Protein AF-A0A0F9C3S3-F1 (afdb_monomer_lite)

Foldseek 3Di:
DDDDPPPCDDPWDWKWFFQDDPDDLPCVVQQDQADPQGGWDDPDSGTIIDGDDALVNLLSCVVSRGAEIEDQQDCPPVVSVVVVVNSCVSCVPSNHYYHHQHDDPDDDVSNVVSVVVVVCSRPVD

InterPro domains:
  IPR029021 Protein-tyrosine phosphatase-like [G3DSA:3.90.190.10] (38-124)

pLDDT: mean 73.06, std 18.16, range [34.91, 92.44]

Secondary structure (DSSP, 8-state):
--------------EEEE---SS-TT-TTSS-SEETTEE-EEEETTEEEES---HHHHHHHHHTT--EEEE---TTSHHHHHHHHHHHHHHTTTTPEEEE----SS--HHHHHHHHHHHHHHHT-

Organism: NCBI:txid412755

Radius of gyration: 15.82 Å; chains: 1; bounding box: 51×35×36 Å

Sequence (125 aa):
MKKLIALSAPLFLAIIILGSCASELQSNKDLPKRFVRGKLEIVSKQVIIGPYPERREMKVLRENGVTNIVSFLHPNIPFEKHLLAREKRQAQGTGVTVHSLPLKPFVSNKNTKNLNKLATLVNGG

Structure (mmCIF, N/CA/C/O backbone):
data_AF-A0A0F9C3S3-F1
#
_entry.id   AF-A0A0F9C3S3-F1
#
loop_
_atom_site.group_PDB
_atom_site.id
_atom_site.type_symbol
_atom_site.label_atom_id
_atom_site.label_alt_id
_atom_site.label_comp_id
_atom_site.label_asym_id
_atom_site.label_entity_id
_atom_site.label_seq_id
_atom_site.pdbx_PDB_ins_code
_atom_site.Cartn_x
_atom_site.Cartn_y
_atom_site.Cartn_z
_atom_site.occupancy
_atom_site.B_iso_or_equiv
_atom_site.auth_seq_id
_atom_site.auth_comp_id
_atom_site.auth_asym_id
_atom_site.auth_atom_id
_atom_site.pdbx_PDB_model_num
ATOM 1 N N . MET A 1 1 ? 35.262 -20.484 9.218 1.00 37.66 1 MET A N 1
ATOM 2 C CA . MET A 1 1 ? 34.818 -20.098 7.859 1.00 37.66 1 MET A CA 1
ATOM 3 C C . MET A 1 1 ? 33.356 -19.669 7.934 1.00 37.66 1 MET A C 1
ATOM 5 O O . MET A 1 1 ? 32.499 -20.498 8.208 1.00 37.66 1 MET A O 1
ATOM 9 N N . LYS A 1 2 ? 33.090 -18.360 7.842 1.00 38.22 2 LYS A N 1
ATOM 10 C CA . LYS A 1 2 ? 31.756 -17.762 8.019 1.00 38.22 2 LYS A CA 1
ATOM 11 C C . LYS A 1 2 ? 30.930 -18.017 6.754 1.00 38.22 2 LYS A C 1
ATOM 13 O O . LYS A 1 2 ? 31.282 -17.506 5.696 1.00 38.22 2 LYS A O 1
ATOM 18 N N . LYS A 1 3 ? 29.866 -18.823 6.846 1.00 36.62 3 LYS A N 1
ATOM 19 C CA . LYS A 1 3 ? 28.889 -18.957 5.758 1.00 36.62 3 LYS A CA 1
ATOM 20 C C . LYS A 1 3 ? 28.130 -17.637 5.647 1.00 36.62 3 LYS A C 1
ATOM 22 O O . LYS A 1 3 ? 27.368 -17.273 6.537 1.00 36.62 3 LYS A O 1
ATOM 27 N N . LEU A 1 4 ? 28.427 -16.913 4.575 1.00 38.03 4 LEU A N 1
ATOM 28 C CA . LEU A 1 4 ? 27.739 -15.711 4.139 1.00 38.03 4 LEU A CA 1
ATOM 29 C C . LEU A 1 4 ? 26.284 -16.104 3.854 1.00 38.03 4 LEU A C 1
ATOM 31 O O . LEU A 1 4 ? 26.000 -16.821 2.896 1.00 38.03 4 LEU A O 1
ATOM 35 N N . ILE A 1 5 ? 25.377 -15.709 4.743 1.00 42.78 5 ILE A N 1
ATOM 36 C CA . ILE A 1 5 ? 23.939 -15.848 4.531 1.00 42.78 5 ILE A CA 1
ATOM 37 C C . ILE A 1 5 ? 23.608 -14.886 3.393 1.00 42.78 5 ILE A C 1
ATOM 39 O O . ILE A 1 5 ? 23.642 -13.670 3.570 1.00 42.78 5 ILE A O 1
ATOM 43 N N . ALA A 1 6 ? 23.358 -15.438 2.207 1.00 36.03 6 ALA A N 1
ATOM 44 C CA . ALA A 1 6 ? 22.775 -14.708 1.099 1.00 36.03 6 ALA A CA 1
ATOM 45 C C . ALA A 1 6 ? 21.402 -14.196 1.555 1.00 36.03 6 ALA A C 1
ATOM 47 O O . ALA A 1 6 ? 20.423 -14.937 1.624 1.00 36.03 6 ALA A O 1
ATOM 48 N N . LEU A 1 7 ? 21.370 -12.920 1.931 1.00 34.91 7 LEU A N 1
ATOM 49 C CA . LEU A 1 7 ? 20.179 -12.160 2.274 1.00 34.91 7 LEU A CA 1
ATOM 50 C C . LEU A 1 7 ? 19.409 -11.863 0.977 1.00 34.91 7 LEU A C 1
ATOM 52 O O . LEU A 1 7 ? 19.401 -10.744 0.477 1.00 34.91 7 LEU A O 1
ATOM 56 N N . SER A 1 8 ? 18.821 -12.895 0.378 1.00 55.94 8 SER A N 1
ATOM 57 C CA . SER A 1 8 ? 17.988 -12.784 -0.818 1.00 55.94 8 SER A CA 1
ATOM 58 C C . SER A 1 8 ? 16.525 -13.022 -0.454 1.00 55.94 8 SER A C 1
ATOM 60 O O . SER A 1 8 ? 15.972 -14.074 -0.762 1.00 55.94 8 SER A O 1
ATOM 62 N N . ALA A 1 9 ? 15.909 -12.061 0.235 1.00 37.00 9 ALA A N 1
ATOM 63 C CA . ALA A 1 9 ? 14.460 -11.860 0.268 1.00 37.00 9 ALA A CA 1
ATOM 64 C C . ALA A 1 9 ? 14.118 -10.599 1.092 1.00 37.00 9 ALA A C 1
ATOM 66 O O . ALA A 1 9 ? 14.684 -10.426 2.168 1.00 37.00 9 ALA A O 1
ATOM 67 N N . PRO A 1 10 ? 13.091 -9.818 0.723 1.00 46.50 10 PRO A N 1
ATOM 68 C CA . PRO A 1 10 ? 12.546 -9.672 -0.620 1.00 46.50 10 PRO A CA 1
ATOM 69 C C . PRO A 1 10 ? 12.155 -8.210 -0.931 1.00 46.50 10 PRO A C 1
ATOM 71 O O . PRO A 1 10 ? 12.212 -7.312 -0.098 1.00 46.50 10 PRO A O 1
ATOM 74 N N . LEU A 1 11 ? 11.737 -7.983 -2.169 1.00 38.50 11 LEU A N 1
ATOM 75 C CA . LEU A 1 11 ? 11.177 -6.746 -2.714 1.00 38.50 11 LEU A CA 1
ATOM 76 C C . LEU A 1 11 ? 9.813 -6.395 -2.052 1.00 38.50 11 LEU A C 1
ATOM 78 O O . LEU A 1 11 ? 8.783 -6.379 -2.716 1.00 38.50 11 LEU A O 1
ATOM 82 N N . PHE A 1 12 ? 9.767 -6.224 -0.726 1.00 40.16 12 PHE A N 1
ATOM 83 C CA . PHE A 1 12 ? 8.541 -6.055 0.071 1.00 40.16 12 PHE A CA 1
ATOM 84 C C . PHE A 1 12 ? 8.612 -4.776 0.907 1.00 40.16 12 PHE A C 1
ATOM 86 O O . PHE A 1 12 ? 8.779 -4.805 2.120 1.00 40.16 12 PHE A O 1
ATOM 93 N N . LEU A 1 13 ? 8.484 -3.635 0.248 1.00 37.25 13 LEU A N 1
ATOM 94 C CA . LEU A 1 13 ? 8.237 -2.340 0.879 1.00 37.25 13 LEU A CA 1
ATOM 95 C C . LEU A 1 13 ? 7.537 -1.505 -0.204 1.00 37.25 13 LEU A C 1
ATOM 97 O O . LEU A 1 13 ? 8.031 -1.444 -1.321 1.00 37.25 13 LEU A O 1
ATOM 101 N N . ALA A 1 14 ? 6.384 -0.877 -0.042 1.00 38.47 14 ALA A N 1
ATOM 102 C CA . ALA A 1 14 ? 5.514 -0.629 1.088 1.00 38.47 14 ALA A CA 1
ATOM 103 C C . ALA A 1 14 ? 4.093 -0.473 0.514 1.00 38.47 14 ALA A C 1
ATOM 105 O O . ALA A 1 14 ? 3.936 -0.022 -0.622 1.00 38.47 14 ALA A O 1
ATOM 106 N N . ILE A 1 15 ? 3.061 -0.818 1.278 1.00 51.44 15 ILE A N 1
ATOM 107 C CA . ILE A 1 15 ? 1.697 -0.370 0.985 1.00 51.44 15 ILE A CA 1
ATOM 108 C C . ILE A 1 15 ? 1.358 0.672 2.036 1.00 51.44 15 ILE A C 1
ATOM 110 O O . ILE A 1 15 ? 1.409 0.379 3.227 1.00 51.44 15 ILE A O 1
ATOM 114 N N . ILE A 1 16 ? 1.028 1.879 1.584 1.00 51.78 16 ILE A N 1
ATOM 115 C CA . ILE A 1 16 ? 0.406 2.908 2.415 1.00 51.78 16 ILE A CA 1
ATOM 116 C C . ILE A 1 16 ? -1.103 2.710 2.256 1.00 51.78 16 ILE A C 1
ATOM 118 O O . ILE A 1 16 ? -1.692 3.001 1.216 1.00 51.78 16 ILE A O 1
ATOM 122 N N . ILE A 1 17 ? -1.718 2.103 3.263 1.00 53.50 17 ILE A N 1
ATOM 123 C CA . ILE A 1 17 ? -3.162 1.926 3.365 1.00 53.50 17 ILE A CA 1
ATOM 124 C C . ILE A 1 17 ? -3.726 3.256 3.854 1.00 53.50 17 ILE A C 1
ATOM 126 O O . ILE A 1 17 ? -3.346 3.732 4.924 1.00 53.50 17 ILE A O 1
ATOM 130 N N . LEU A 1 18 ? -4.608 3.848 3.055 1.00 49.88 18 LEU A N 1
ATOM 131 C CA . LEU A 1 18 ? -5.237 5.129 3.333 1.00 49.88 18 LEU A CA 1
ATOM 132 C C . LEU A 1 18 ? -6.691 4.911 3.741 1.00 49.88 18 LEU A C 1
ATOM 134 O O . LEU A 1 18 ? -7.543 4.532 2.933 1.00 49.88 18 LEU A O 1
ATOM 138 N N . GLY A 1 19 ? -6.966 5.129 5.022 1.00 42.09 19 GLY A N 1
ATOM 139 C CA . GLY A 1 19 ? -8.320 5.191 5.549 1.00 42.09 19 GLY A CA 1
ATOM 140 C C . GLY A 1 19 ? -8.877 6.593 5.343 1.00 42.09 19 GLY A C 1
ATOM 141 O O . GLY A 1 19 ? -8.535 7.494 6.099 1.00 42.09 19 GLY A O 1
ATOM 142 N N . SER A 1 20 ? -9.733 6.772 4.336 1.00 52.81 20 SER A N 1
ATOM 143 C CA . SER A 1 20 ? -10.618 7.938 4.253 1.00 52.81 20 SER A CA 1
ATOM 144 C C . SER A 1 20 ? -12.029 7.469 4.556 1.00 52.81 20 SER A C 1
ATOM 146 O O . SER A 1 20 ? -12.664 6.828 3.714 1.00 52.81 20 SER A O 1
ATOM 148 N N . CYS A 1 21 ? -12.517 7.760 5.753 1.00 41.94 21 CYS A N 1
ATOM 149 C CA . CYS A 1 21 ? -13.945 7.788 6.006 1.00 41.94 21 CYS A CA 1
ATOM 150 C C . CYS A 1 21 ? -14.217 8.896 7.023 1.00 41.94 21 CYS A C 1
ATOM 152 O O . CYS A 1 21 ? -13.657 8.878 8.118 1.00 41.94 21 CYS A O 1
ATOM 154 N N . ALA A 1 22 ? -15.071 9.842 6.625 1.00 43.25 22 ALA A N 1
ATOM 155 C CA . ALA A 1 22 ? -15.464 11.074 7.312 1.00 43.25 22 ALA A CA 1
ATOM 156 C C . ALA A 1 22 ? -16.215 10.874 8.646 1.00 43.25 22 ALA A C 1
ATOM 158 O O . ALA A 1 22 ? -16.946 11.744 9.107 1.00 43.25 22 ALA A O 1
ATOM 159 N N . SER A 1 23 ? -16.020 9.740 9.297 1.00 39.88 23 SER A N 1
ATOM 160 C CA . SER A 1 23 ? -16.427 9.506 10.668 1.00 39.88 23 SER A CA 1
ATOM 161 C C . SER A 1 23 ? -15.397 8.566 11.265 1.00 39.88 23 SER A C 1
ATOM 163 O O . SER A 1 23 ? -15.477 7.354 11.098 1.00 39.88 23 SER A O 1
ATOM 165 N N . GLU A 1 24 ? -14.419 9.160 11.945 1.00 45.06 24 GLU A N 1
ATOM 166 C CA . GLU A 1 24 ? -13.866 8.553 13.146 1.00 45.06 24 GLU A CA 1
ATOM 167 C C . GLU A 1 24 ? -13.232 7.166 12.920 1.00 45.06 24 GLU A C 1
ATOM 169 O O . GLU A 1 24 ? -13.819 6.118 13.185 1.00 45.06 24 GLU A O 1
ATOM 174 N N . LEU A 1 25 ? -11.935 7.160 12.569 1.00 50.03 25 LEU A N 1
ATOM 175 C CA . LEU A 1 25 ? -11.003 6.038 12.797 1.00 50.03 25 LEU A CA 1
ATOM 176 C C . LEU A 1 25 ? -10.769 5.831 14.318 1.00 50.03 25 LEU A C 1
ATOM 178 O O . LEU A 1 25 ? -9.653 5.748 14.827 1.00 50.03 25 LEU A O 1
ATOM 182 N N . GLN A 1 26 ? -11.867 5.857 15.065 1.00 44.34 26 GLN A N 1
ATOM 183 C CA . GLN A 1 26 ? -11.997 5.958 16.513 1.00 44.34 26 GLN A CA 1
ATOM 184 C C . GLN A 1 26 ? -12.313 4.582 17.103 1.00 44.34 26 GLN A C 1
ATOM 186 O O . GLN A 1 26 ? -12.045 4.362 18.280 1.00 44.34 26 GLN A O 1
ATOM 191 N N . SER A 1 27 ? -12.695 3.604 16.267 1.00 43.44 27 SER A N 1
ATOM 192 C CA . SER A 1 27 ? -12.521 2.184 16.591 1.00 43.44 27 SER A CA 1
ATOM 193 C C . SER A 1 27 ? -11.134 1.678 16.178 1.00 43.44 27 SER A C 1
ATOM 195 O O . SER A 1 27 ? -10.961 0.701 15.457 1.00 43.44 27 SER A O 1
ATOM 197 N N . ASN A 1 28 ? -10.086 2.330 16.682 1.00 50.09 28 ASN A N 1
ATOM 198 C CA . ASN A 1 28 ? -8.694 1.863 16.576 1.00 50.09 28 ASN A CA 1
ATOM 199 C C . ASN A 1 28 ? -8.447 0.554 17.383 1.00 50.09 28 ASN A C 1
ATOM 201 O O . ASN A 1 28 ? -7.313 0.117 17.567 1.00 50.09 28 ASN A O 1
ATOM 205 N N . LYS A 1 29 ? -9.509 -0.076 17.912 1.00 50.03 29 LYS A N 1
ATOM 206 C CA . LYS A 1 29 ? -9.469 -1.369 18.609 1.00 50.03 29 LYS A CA 1
ATOM 207 C C . LYS A 1 29 ? -9.690 -2.576 17.691 1.00 50.03 29 LYS A C 1
ATOM 209 O O . LYS A 1 29 ? -9.236 -3.655 18.068 1.00 50.03 29 LYS A O 1
ATOM 214 N N . ASP A 1 30 ? -10.289 -2.400 16.509 1.00 61.44 30 ASP A N 1
ATOM 215 C CA . ASP A 1 30 ? -10.788 -3.535 15.709 1.00 61.44 30 ASP A CA 1
ATOM 216 C C . ASP A 1 30 ? -9.940 -3.866 14.473 1.00 61.44 30 ASP A C 1
ATOM 218 O O . ASP A 1 30 ? -10.111 -4.923 13.859 1.00 61.44 30 ASP A O 1
ATOM 222 N N . LEU A 1 31 ? -8.952 -3.025 14.139 1.00 68.31 31 LEU A N 1
ATOM 223 C CA . LEU A 1 31 ? -7.997 -3.382 13.096 1.00 68.31 31 LEU A CA 1
ATOM 224 C C . LEU A 1 31 ? -7.218 -4.635 13.517 1.00 68.31 31 LEU A C 1
ATOM 226 O O . LEU A 1 31 ? -6.647 -4.681 14.615 1.00 68.31 31 LEU A O 1
ATOM 230 N N . PRO A 1 32 ? -7.122 -5.649 12.641 1.00 68.88 32 PRO A N 1
ATOM 231 C CA . PRO A 1 32 ? -6.319 -6.819 12.938 1.00 68.88 32 PRO A CA 1
ATOM 232 C C . PRO A 1 32 ? -4.870 -6.378 13.141 1.00 68.88 32 PRO A C 1
ATOM 234 O O . PRO A 1 32 ? -4.254 -5.772 12.271 1.00 68.88 32 PRO A O 1
ATOM 237 N N . LYS A 1 33 ? -4.284 -6.700 14.296 1.00 67.38 33 LYS A N 1
ATOM 238 C CA . LYS A 1 33 ? -2.881 -6.351 14.598 1.00 67.38 33 LYS A CA 1
ATOM 239 C C . LYS A 1 33 ? -1.886 -7.107 13.710 1.00 67.38 33 LYS A C 1
ATOM 241 O O . LYS A 1 33 ? -0.701 -6.770 13.652 1.00 67.38 33 LYS A O 1
ATOM 246 N N . ARG A 1 34 ? -2.352 -8.169 13.051 1.00 65.19 34 ARG A N 1
ATOM 247 C CA . ARG A 1 34 ? -1.539 -9.071 12.246 1.00 65.19 34 ARG A CA 1
ATOM 248 C C . ARG A 1 34 ? -2.377 -9.705 11.142 1.00 65.19 34 ARG A C 1
ATOM 250 O O . ARG A 1 34 ? -3.462 -10.219 11.393 1.00 65.19 34 ARG A O 1
ATOM 257 N N . PHE A 1 35 ? -1.818 -9.704 9.944 1.00 76.12 35 PHE A N 1
ATOM 258 C CA . PHE A 1 35 ? -2.251 -10.516 8.819 1.00 76.12 35 PHE A CA 1
ATOM 259 C C . PHE A 1 35 ? -1.450 -11.806 8.745 1.00 76.12 35 PHE A C 1
ATOM 261 O O . PHE A 1 35 ? -0.397 -11.941 9.376 1.00 76.12 35 PHE A O 1
ATOM 268 N N . VAL A 1 36 ? -1.918 -12.746 7.922 1.00 69.56 36 VAL A N 1
ATOM 269 C CA . VAL A 1 36 ? -1.234 -14.036 7.717 1.00 69.56 36 VAL A CA 1
ATOM 270 C C . VAL A 1 36 ? 0.230 -13.813 7.310 1.00 69.56 36 VAL A C 1
ATOM 272 O O . VAL A 1 36 ? 1.117 -14.576 7.683 1.00 69.56 36 VAL A O 1
ATOM 275 N N . ARG A 1 37 ? 0.495 -12.713 6.599 1.00 71.62 37 ARG A N 1
ATOM 276 C CA . ARG A 1 37 ? 1.800 -12.365 6.025 1.00 71.62 37 ARG A CA 1
ATOM 277 C C . ARG A 1 37 ? 2.663 -11.428 6.865 1.00 71.62 37 ARG A C 1
ATOM 279 O O . ARG A 1 37 ? 3.789 -11.151 6.465 1.00 71.62 37 ARG A O 1
ATOM 286 N N . GLY A 1 38 ? 2.175 -10.922 7.996 1.00 77.56 38 GLY A N 1
ATOM 287 C CA . GLY A 1 38 ? 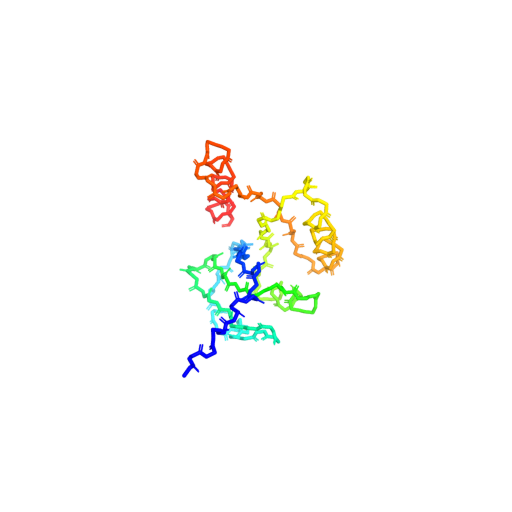2.959 -9.992 8.808 1.00 77.56 38 GLY A CA 1
ATOM 288 C C . GLY A 1 38 ? 2.136 -9.024 9.645 1.00 77.56 38 GLY A C 1
ATOM 289 O O . GLY A 1 38 ? 0.910 -9.081 9.692 1.00 77.56 38 GLY A O 1
ATOM 290 N N . LYS A 1 39 ? 2.844 -8.142 10.344 1.00 78.94 39 LYS A N 1
ATOM 291 C CA . LYS A 1 39 ? 2.265 -7.139 11.238 1.00 78.94 39 LYS A CA 1
ATOM 292 C C . LYS A 1 39 ? 1.761 -5.929 10.444 1.00 78.94 39 LYS A C 1
ATOM 294 O O . LYS A 1 39 ? 2.371 -5.558 9.446 1.00 78.94 39 LYS A O 1
ATOM 299 N N . LEU A 1 40 ? 0.677 -5.319 10.918 1.00 81.75 40 LEU A N 1
ATOM 300 C CA . LEU A 1 40 ? 0.277 -3.980 10.490 1.00 81.75 40 LEU A CA 1
ATOM 301 C C . LEU A 1 40 ? 0.817 -2.938 11.464 1.00 81.75 40 LEU A C 1
ATOM 303 O O . LEU A 1 40 ? 0.762 -3.113 12.684 1.00 81.75 40 LEU A O 1
ATOM 307 N N . GLU A 1 41 ? 1.328 -1.850 10.914 1.00 82.00 41 GLU A N 1
ATOM 308 C CA . GLU A 1 41 ? 1.843 -0.711 11.654 1.00 82.00 41 GLU A CA 1
ATOM 309 C C . GLU A 1 41 ? 0.997 0.512 11.350 1.00 82.00 41 GLU A C 1
ATOM 311 O O . GLU A 1 41 ? 0.848 0.930 10.205 1.00 82.00 41 GLU A O 1
ATOM 316 N N . ILE A 1 42 ? 0.417 1.083 12.395 1.00 81.31 42 ILE A N 1
ATOM 317 C CA . ILE A 1 42 ? -0.380 2.294 12.285 1.00 81.31 42 ILE A CA 1
ATOM 318 C C . ILE A 1 42 ? 0.590 3.464 12.381 1.00 81.31 42 ILE A C 1
ATOM 320 O O . ILE A 1 42 ? 1.226 3.661 13.415 1.00 81.31 42 ILE A O 1
ATOM 324 N N . VAL A 1 43 ? 0.724 4.210 11.290 1.00 80.25 43 VAL A N 1
ATOM 325 C CA . VAL A 1 43 ? 1.627 5.366 11.208 1.00 80.25 43 VAL A CA 1
ATOM 326 C C . VAL A 1 43 ? 0.905 6.634 11.644 1.00 80.25 43 VAL A C 1
ATOM 328 O O . VAL A 1 43 ? 1.493 7.503 12.281 1.00 80.25 43 VAL A O 1
ATOM 331 N N . SER A 1 44 ? -0.383 6.744 11.319 1.00 77.75 44 SER A N 1
ATOM 332 C CA . SER A 1 44 ? -1.229 7.860 11.731 1.00 77.75 44 SER A CA 1
ATOM 333 C C . SER A 1 44 ? -2.690 7.426 11.828 1.00 77.75 44 SER A C 1
ATOM 335 O O . SER A 1 44 ? -3.043 6.299 11.487 1.00 77.75 44 SER A O 1
ATOM 337 N N . LYS A 1 45 ? -3.567 8.348 12.238 1.00 77.00 45 LYS A N 1
ATOM 338 C CA . LYS A 1 45 ? -5.019 8.117 12.266 1.00 77.00 45 LYS A CA 1
ATOM 339 C C . LYS A 1 45 ? -5.624 7.767 10.906 1.00 77.00 45 LYS A C 1
ATOM 341 O O . LYS A 1 45 ? -6.745 7.303 10.891 1.00 77.00 45 LYS A O 1
ATOM 346 N N . GLN A 1 46 ? -4.936 8.012 9.794 1.00 78.88 46 GLN A N 1
ATOM 347 C CA . GLN A 1 46 ? -5.449 7.770 8.437 1.00 78.88 46 GLN A CA 1
ATOM 348 C C . GLN A 1 46 ? -4.536 6.840 7.629 1.00 78.88 46 GLN A C 1
ATOM 350 O O . GLN A 1 46 ? -4.864 6.487 6.497 1.00 78.88 46 GLN A O 1
ATOM 355 N N . VAL A 1 47 ? -3.386 6.446 8.191 1.00 82.50 47 VAL A N 1
ATOM 356 C CA . VAL A 1 47 ? -2.346 5.706 7.475 1.00 82.50 47 VAL A CA 1
ATOM 357 C C . VAL A 1 47 ? -1.924 4.463 8.239 1.00 82.50 47 VAL A C 1
ATOM 359 O O . VAL A 1 47 ? -1.441 4.538 9.371 1.00 82.50 47 VAL A O 1
ATOM 362 N N . ILE A 1 48 ? -2.019 3.325 7.557 1.00 84.62 48 ILE A N 1
ATOM 363 C CA . ILE A 1 48 ? -1.532 2.033 8.035 1.00 84.62 48 ILE A CA 1
ATOM 364 C C . ILE A 1 48 ? -0.544 1.494 7.002 1.00 84.62 48 ILE A C 1
ATOM 366 O O . ILE A 1 48 ? -0.755 1.619 5.799 1.00 84.62 48 ILE A O 1
ATOM 370 N N . ILE A 1 49 ? 0.544 0.893 7.455 1.00 85.06 49 ILE A N 1
ATOM 371 C CA . ILE A 1 49 ? 1.530 0.231 6.608 1.00 85.06 49 ILE A CA 1
ATOM 372 C C . ILE A 1 49 ? 1.564 -1.243 6.980 1.00 85.06 49 ILE A C 1
ATOM 374 O O . ILE A 1 49 ? 1.485 -1.608 8.150 1.00 85.06 49 ILE A O 1
ATOM 378 N N . GLY A 1 50 ? 1.645 -2.118 5.984 1.00 82.75 50 GLY A N 1
ATOM 379 C CA . GLY A 1 50 ? 1.612 -3.548 6.242 1.00 82.75 50 GLY A CA 1
ATOM 380 C C . GLY A 1 50 ? 1.949 -4.405 5.029 1.00 82.75 50 GLY A C 1
ATOM 381 O O . GLY A 1 50 ? 2.278 -3.885 3.957 1.00 82.75 50 GLY A O 1
ATOM 382 N N . PRO A 1 51 ? 1.883 -5.735 5.202 1.00 82.38 51 PRO A N 1
ATOM 383 C CA . PRO A 1 51 ? 2.103 -6.686 4.126 1.00 82.38 51 PRO A CA 1
ATOM 384 C C . PRO A 1 51 ? 0.989 -6.605 3.079 1.00 82.38 51 PRO A C 1
ATOM 386 O O . PRO A 1 51 ? -0.086 -6.062 3.320 1.00 82.38 51 PRO A O 1
ATOM 389 N N . TYR A 1 52 ? 1.245 -7.208 1.920 1.00 79.00 52 TYR A N 1
ATOM 390 C CA . TYR A 1 52 ? 0.311 -7.264 0.801 1.00 79.00 52 TYR A CA 1
ATOM 391 C C . TYR A 1 52 ? -0.983 -8.010 1.162 1.00 79.00 52 TYR A C 1
ATOM 393 O O . TYR A 1 52 ? -0.928 -9.245 1.285 1.00 79.00 52 TYR A O 1
ATOM 401 N N . PRO A 1 53 ? -2.125 -7.308 1.313 1.00 84.75 53 PRO A N 1
ATOM 402 C CA . PRO A 1 53 ? -3.347 -7.935 1.779 1.00 84.75 53 PRO A CA 1
ATOM 403 C C . PRO A 1 53 ? -3.928 -8.836 0.690 1.00 84.75 53 PRO A C 1
ATOM 405 O O . PRO A 1 53 ? -3.906 -8.510 -0.497 1.00 84.75 53 PRO A O 1
ATOM 408 N N . GLU A 1 54 ? -4.484 -9.972 1.084 1.00 87.50 54 GLU A N 1
ATOM 409 C CA . GLU A 1 54 ? -5.321 -10.781 0.205 1.00 87.50 54 GLU A CA 1
ATOM 410 C C . GLU A 1 54 ? -6.767 -10.288 0.191 1.00 87.50 54 GLU A C 1
ATOM 412 O O . GLU A 1 54 ? -7.194 -9.503 1.031 1.00 87.50 54 GLU A O 1
ATOM 417 N N . ARG A 1 55 ? -7.583 -10.807 -0.732 1.00 89.12 55 ARG A N 1
ATOM 418 C CA . ARG A 1 55 ? -8.990 -10.403 -0.874 1.00 89.12 55 ARG A CA 1
ATOM 419 C C . ARG A 1 55 ? -9.793 -10.460 0.433 1.00 89.12 55 ARG A C 1
ATOM 421 O O . ARG A 1 55 ? -10.627 -9.591 0.664 1.00 89.12 55 ARG A O 1
ATOM 428 N N . ARG A 1 56 ? -9.579 -11.483 1.271 1.00 88.31 56 ARG A N 1
ATOM 429 C CA . ARG A 1 56 ? -10.264 -11.595 2.573 1.00 88.31 56 ARG A CA 1
ATOM 430 C C . ARG A 1 56 ? -9.830 -10.474 3.517 1.00 88.31 56 ARG A C 1
ATOM 432 O O . ARG A 1 56 ? -10.676 -9.827 4.114 1.00 88.31 56 ARG A O 1
ATOM 439 N N . GLU A 1 57 ? -8.532 -10.201 3.572 1.00 87.50 57 GLU A N 1
ATOM 440 C CA . GLU A 1 57 ? -7.950 -9.130 4.384 1.00 87.50 57 GLU A CA 1
ATOM 441 C C . GLU A 1 57 ? -8.401 -7.750 3.882 1.00 87.50 57 GLU A C 1
ATOM 443 O O . GLU A 1 57 ? -8.752 -6.902 4.688 1.00 87.50 57 GLU A O 1
ATOM 448 N N . MET A 1 58 ? -8.520 -7.542 2.564 1.00 88.69 58 MET A N 1
ATOM 449 C CA . MET A 1 58 ? -9.088 -6.315 1.986 1.00 88.69 58 MET A CA 1
ATOM 450 C C . MET A 1 58 ? -10.543 -6.074 2.412 1.00 88.69 58 MET A C 1
ATOM 452 O O . MET A 1 58 ? -10.926 -4.927 2.621 1.00 88.69 58 MET A O 1
ATOM 456 N N . LYS A 1 59 ? -11.357 -7.130 2.548 1.00 88.69 59 LYS A N 1
ATOM 457 C CA . LYS A 1 59 ? -12.730 -6.999 3.064 1.00 88.69 59 LYS A CA 1
ATOM 458 C C . LYS A 1 59 ? -12.745 -6.610 4.537 1.00 88.69 59 LYS A C 1
ATOM 460 O O . LYS A 1 59 ? -13.436 -5.666 4.888 1.00 88.69 59 LYS A O 1
ATOM 465 N N . VAL A 1 60 ? -11.926 -7.272 5.356 1.00 86.50 60 VAL A N 1
ATOM 466 C CA . VAL A 1 60 ? -11.778 -6.917 6.776 1.00 86.50 60 VAL A CA 1
ATOM 467 C C . VAL A 1 60 ? -11.314 -5.467 6.912 1.00 86.50 60 VAL A C 1
ATOM 469 O O . VAL A 1 60 ? -11.872 -4.713 7.698 1.00 86.50 60 VAL A O 1
ATOM 472 N N . LEU A 1 61 ? -10.344 -5.033 6.102 1.00 86.06 61 LEU A N 1
ATOM 473 C CA . LEU A 1 61 ? -9.909 -3.637 6.063 1.00 86.06 61 LEU A CA 1
ATOM 474 C C . LEU A 1 61 ? -11.075 -2.700 5.721 1.00 86.06 61 LEU A C 1
ATOM 476 O O . LEU A 1 61 ? -11.256 -1.697 6.408 1.00 86.06 61 LEU A O 1
ATOM 480 N N . ARG A 1 62 ? -11.896 -3.037 4.717 1.00 87.00 62 ARG A N 1
ATOM 481 C CA . ARG A 1 62 ? -13.081 -2.246 4.356 1.00 87.00 62 ARG A CA 1
ATOM 482 C C . ARG A 1 62 ? -14.093 -2.133 5.488 1.00 87.00 62 ARG A C 1
ATOM 484 O O . ARG A 1 62 ? -14.595 -1.039 5.731 1.00 87.00 62 ARG A O 1
ATOM 491 N N . GLU A 1 63 ? -14.391 -3.241 6.155 1.00 85.50 63 GLU A N 1
ATOM 492 C CA . GLU A 1 63 ? -15.296 -3.288 7.312 1.00 85.50 63 GLU A CA 1
ATOM 493 C C . GLU A 1 63 ? -14.772 -2.425 8.467 1.00 85.50 63 GLU A C 1
ATOM 495 O O . GLU A 1 63 ? -15.555 -1.819 9.189 1.00 85.50 63 GLU A O 1
ATOM 500 N N . ASN A 1 64 ? -13.449 -2.284 8.571 1.00 81.88 64 ASN A N 1
ATOM 501 C CA . ASN A 1 64 ? -12.764 -1.429 9.540 1.00 81.88 64 ASN A CA 1
ATOM 502 C C . ASN A 1 64 ? -12.485 -0.001 9.021 1.00 81.88 64 ASN A C 1
ATOM 504 O O . ASN A 1 64 ? -11.612 0.693 9.540 1.00 81.88 64 ASN A O 1
ATOM 508 N N . GLY A 1 65 ? -13.197 0.449 7.983 1.00 82.69 65 GLY A N 1
ATOM 509 C CA . GLY A 1 65 ? -1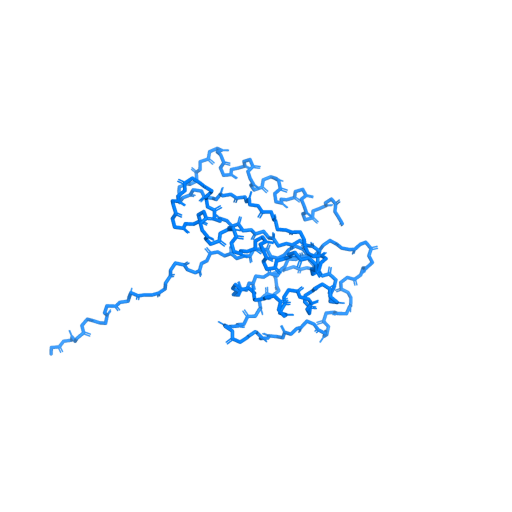3.153 1.839 7.510 1.00 82.69 65 GLY A CA 1
ATOM 510 C C . GLY A 1 65 ? -12.040 2.165 6.510 1.00 82.69 65 GLY A C 1
ATOM 511 O O . GLY A 1 65 ? -11.912 3.315 6.086 1.00 82.69 65 GLY A O 1
ATOM 512 N N . VAL A 1 66 ? -11.251 1.182 6.069 1.00 85.38 66 VAL A N 1
ATOM 513 C CA . VAL A 1 66 ? -10.267 1.397 5.002 1.00 85.38 66 VAL A CA 1
ATOM 514 C C . VAL A 1 66 ? -10.959 1.445 3.650 1.00 85.38 66 VAL A C 1
ATOM 516 O O . VAL A 1 66 ? -11.603 0.498 3.203 1.00 85.38 66 VAL A O 1
ATOM 519 N N . THR A 1 67 ? -10.753 2.541 2.938 1.00 86.56 67 THR A N 1
ATOM 520 C CA . THR A 1 67 ? -11.387 2.774 1.641 1.00 86.56 67 THR A CA 1
ATOM 521 C C . THR A 1 67 ? -10.390 2.754 0.490 1.00 86.56 67 THR A C 1
ATOM 523 O O . THR A 1 67 ? -10.768 2.407 -0.632 1.00 86.56 67 THR A O 1
ATOM 526 N N . ASN A 1 68 ? -9.112 3.036 0.765 1.00 89.94 68 ASN A N 1
ATOM 527 C CA . ASN A 1 68 ? -8.066 3.146 -0.241 1.00 89.94 68 ASN A CA 1
ATOM 528 C C . ASN A 1 68 ? -6.838 2.287 0.105 1.00 89.94 68 ASN A C 1
ATOM 530 O O . ASN A 1 68 ? -6.317 2.304 1.219 1.00 89.94 68 ASN A O 1
ATOM 534 N N . ILE A 1 69 ? -6.319 1.578 -0.896 1.00 89.31 69 ILE A N 1
ATOM 535 C CA . ILE A 1 69 ? -5.013 0.911 -0.861 1.00 89.31 69 ILE A CA 1
ATOM 536 C C . ILE A 1 69 ? -4.116 1.597 -1.884 1.00 89.31 69 ILE A C 1
ATOM 538 O O . ILE A 1 69 ? -4.487 1.702 -3.053 1.00 89.31 69 ILE A O 1
ATOM 542 N N . VAL A 1 70 ? -2.930 2.043 -1.467 1.00 89.69 70 VAL A N 1
ATOM 543 C CA . VAL A 1 70 ? -1.940 2.608 -2.387 1.00 89.69 70 VAL A CA 1
ATOM 544 C C . VAL A 1 70 ? -0.810 1.624 -2.630 1.00 89.69 70 VAL A C 1
ATOM 546 O O . VAL A 1 70 ? -0.107 1.208 -1.713 1.00 89.69 70 VAL A O 1
ATOM 549 N N . SER A 1 71 ? -0.617 1.311 -3.903 1.00 87.50 71 SER A N 1
ATOM 550 C CA . SER A 1 71 ? 0.463 0.488 -4.415 1.00 87.50 71 SER A CA 1
ATOM 551 C C . SER A 1 71 ? 1.538 1.351 -5.056 1.00 87.50 71 SER A C 1
ATOM 553 O O . SER A 1 71 ? 1.251 2.212 -5.894 1.00 87.50 71 SER A O 1
ATOM 555 N N . PHE A 1 72 ? 2.790 1.094 -4.693 1.00 87.94 72 PHE A N 1
ATOM 556 C CA . PHE A 1 72 ? 3.954 1.754 -5.288 1.00 87.94 72 PHE A CA 1
ATOM 557 C C . PHE A 1 72 ? 4.531 1.005 -6.490 1.00 87.94 72 PHE A C 1
ATOM 559 O O . PHE A 1 72 ? 5.546 1.429 -7.041 1.00 87.94 72 PHE A O 1
ATOM 566 N N . LEU A 1 73 ? 3.860 -0.063 -6.934 1.00 85.25 73 LEU A N 1
ATOM 567 C CA . LEU A 1 73 ? 4.229 -0.825 -8.122 1.00 85.25 73 LEU A CA 1
ATOM 568 C C . LEU A 1 73 ? 4.095 0.011 -9.399 1.00 85.25 73 LEU A C 1
ATOM 570 O O . LEU A 1 73 ? 3.114 0.734 -9.607 1.00 85.25 73 LEU A O 1
ATOM 574 N N . HIS A 1 74 ? 5.070 -0.141 -10.287 1.00 84.94 74 HIS A N 1
ATOM 575 C CA . HIS A 1 74 ? 5.192 0.542 -11.557 1.00 84.94 74 HIS A CA 1
ATOM 576 C C . HIS A 1 74 ? 4.500 -0.249 -12.685 1.00 84.94 74 HIS A C 1
ATOM 578 O O . HIS A 1 74 ? 4.927 -1.347 -13.044 1.00 84.94 74 HIS A O 1
ATOM 584 N N . PRO A 1 75 ? 3.482 0.320 -13.358 1.00 86.00 75 PRO A N 1
ATOM 585 C CA . PRO A 1 75 ? 2.682 -0.398 -14.358 1.00 86.00 75 PRO A CA 1
ATOM 586 C C . PRO A 1 75 ? 3.452 -0.763 -15.637 1.00 86.00 75 PRO A C 1
ATOM 588 O O . PRO A 1 75 ? 2.992 -1.596 -16.415 1.00 86.00 75 PRO A O 1
ATOM 591 N N . ASN A 1 76 ? 4.612 -0.139 -15.863 1.00 85.75 76 ASN A N 1
ATOM 592 C CA . ASN A 1 76 ? 5.453 -0.390 -17.039 1.00 85.75 76 ASN A CA 1
ATOM 593 C C . ASN A 1 76 ? 6.534 -1.457 -16.804 1.00 85.75 76 ASN A C 1
ATOM 595 O O . ASN A 1 76 ? 7.207 -1.836 -17.757 1.00 85.75 76 ASN A O 1
ATOM 599 N N . ILE A 1 77 ? 6.723 -1.932 -15.567 1.00 86.12 77 ILE A N 1
ATOM 600 C CA . ILE A 1 77 ? 7.653 -3.028 -15.276 1.00 86.12 77 ILE A CA 1
ATOM 601 C C . ILE A 1 77 ? 6.861 -4.338 -15.408 1.00 86.12 77 ILE A C 1
ATOM 603 O O . ILE A 1 77 ? 5.865 -4.491 -14.702 1.00 86.12 77 ILE A O 1
ATOM 607 N N . PRO A 1 78 ? 7.237 -5.283 -16.295 1.00 84.62 78 PRO A N 1
ATOM 608 C CA . PRO A 1 78 ? 6.397 -6.441 -16.624 1.00 84.62 78 PRO A CA 1
ATOM 609 C C . PRO A 1 78 ? 5.937 -7.265 -15.414 1.00 84.62 78 PRO A C 1
ATOM 611 O O . PRO A 1 78 ? 4.759 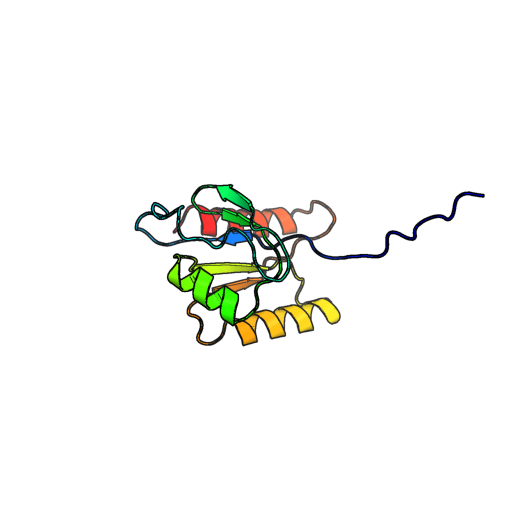-7.611 -15.313 1.00 84.62 78 PRO A O 1
ATOM 614 N N . PHE A 1 79 ? 6.843 -7.531 -14.472 1.00 85.19 79 PHE A N 1
ATOM 615 C CA . PHE A 1 79 ? 6.530 -8.279 -13.254 1.00 85.19 79 PHE A CA 1
ATOM 616 C C . PHE A 1 79 ? 5.583 -7.499 -12.324 1.00 85.19 79 PHE A C 1
ATOM 618 O O . PHE A 1 79 ? 4.553 -8.018 -11.894 1.00 85.19 79 PHE A O 1
ATOM 625 N N . GLU A 1 80 ? 5.868 -6.219 -12.085 1.00 86.69 80 GLU A N 1
ATOM 626 C CA . GLU A 1 80 ? 5.051 -5.349 -11.231 1.00 86.69 80 GLU A CA 1
ATOM 627 C C . GLU A 1 80 ? 3.667 -5.076 -11.830 1.00 86.69 80 GLU A C 1
ATOM 629 O O . GLU A 1 80 ? 2.675 -5.025 -11.107 1.00 86.69 80 GLU A O 1
ATOM 634 N N . LYS A 1 81 ? 3.564 -4.989 -13.160 1.00 88.81 81 LYS A N 1
ATOM 635 C CA . LYS A 1 81 ? 2.291 -4.886 -13.882 1.00 88.81 81 LYS A CA 1
ATOM 636 C C . LYS A 1 81 ? 1.384 -6.075 -13.582 1.00 88.81 81 LYS A C 1
ATOM 638 O O . LYS A 1 81 ? 0.184 -5.890 -13.376 1.00 88.81 81 LYS A O 1
ATOM 643 N N . HIS A 1 82 ? 1.939 -7.288 -13.570 1.00 88.25 82 HIS A N 1
ATOM 644 C CA . HIS A 1 82 ? 1.171 -8.491 -13.263 1.00 88.25 82 HIS A CA 1
ATOM 645 C C . HIS A 1 82 ? 0.686 -8.490 -11.807 1.00 88.25 82 HIS A C 1
ATOM 647 O O . HIS A 1 82 ? -0.482 -8.785 -11.546 1.00 88.25 82 HIS A O 1
ATOM 653 N N . LEU A 1 83 ? 1.551 -8.084 -10.874 1.00 87.88 83 LEU A N 1
ATOM 654 C CA . LEU A 1 83 ? 1.194 -7.928 -9.464 1.00 87.88 83 LEU A CA 1
ATOM 655 C C . LEU A 1 83 ? 0.095 -6.877 -9.268 1.00 87.88 83 LEU A C 1
ATOM 657 O O . LEU A 1 83 ? -0.935 -7.188 -8.681 1.00 87.88 83 LEU A O 1
ATOM 661 N N . LEU A 1 84 ? 0.236 -5.689 -9.857 1.00 89.25 84 LEU A N 1
ATOM 662 C CA . LEU A 1 84 ? -0.770 -4.625 -9.799 1.00 89.25 84 LEU A CA 1
ATOM 663 C C . LEU A 1 84 ? -2.117 -5.065 -10.402 1.00 89.25 84 LEU A C 1
ATOM 665 O O . LEU A 1 84 ? -3.186 -4.722 -9.896 1.00 89.25 84 LEU A O 1
ATOM 669 N N . ALA A 1 85 ? -2.095 -5.841 -11.488 1.00 90.56 85 ALA A N 1
ATOM 670 C CA . ALA A 1 85 ? -3.313 -6.397 -12.071 1.00 90.56 85 ALA A CA 1
ATOM 671 C C . ALA A 1 85 ? -3.999 -7.386 -11.116 1.00 90.56 85 ALA A C 1
ATOM 673 O O . ALA A 1 85 ? -5.224 -7.361 -10.982 1.00 90.56 85 ALA A O 1
ATOM 674 N N . ARG A 1 86 ? -3.223 -8.232 -10.429 1.00 89.12 86 ARG A N 1
ATOM 675 C CA . ARG A 1 86 ? -3.731 -9.140 -9.394 1.00 89.12 86 ARG A CA 1
ATOM 676 C C . ARG A 1 86 ? -4.331 -8.367 -8.219 1.00 89.12 86 ARG A C 1
ATOM 678 O O . ARG A 1 86 ? -5.434 -8.695 -7.800 1.00 89.12 86 ARG A O 1
ATOM 685 N N . GLU A 1 87 ? -3.657 -7.325 -7.754 1.00 88.75 87 GLU A N 1
ATOM 686 C CA . GLU A 1 87 ? -4.101 -6.388 -6.714 1.00 88.75 87 GLU A CA 1
ATOM 687 C C . GLU A 1 87 ? -5.495 -5.829 -7.012 1.00 88.75 87 GLU A C 1
ATOM 689 O O . GLU A 1 87 ? -6.430 -5.971 -6.223 1.00 88.75 87 GLU A O 1
ATOM 694 N N . LYS A 1 88 ? -5.656 -5.268 -8.216 1.00 91.06 88 LYS A N 1
ATOM 695 C CA . LYS A 1 88 ? -6.921 -4.701 -8.683 1.00 91.06 88 LYS A CA 1
ATOM 696 C C . LYS A 1 88 ? -8.006 -5.763 -8.792 1.00 91.06 88 LYS A C 1
ATOM 698 O O . LYS A 1 88 ? -9.129 -5.518 -8.369 1.00 91.06 88 LYS A O 1
ATOM 703 N N . ARG A 1 89 ? -7.679 -6.951 -9.313 1.00 92.31 89 ARG A N 1
ATOM 704 C CA . ARG A 1 89 ? -8.616 -8.087 -9.373 1.00 92.31 89 ARG A CA 1
ATOM 705 C C . ARG A 1 89 ? -9.060 -8.533 -7.980 1.00 92.31 89 ARG A C 1
ATOM 707 O O . ARG A 1 89 ? -10.225 -8.858 -7.797 1.00 92.31 89 ARG A O 1
ATOM 714 N N . GLN A 1 90 ? -8.166 -8.539 -6.995 1.00 89.75 90 GLN A N 1
ATOM 715 C CA . GLN A 1 90 ? -8.518 -8.919 -5.626 1.00 89.75 90 GLN A CA 1
ATOM 716 C C . GLN A 1 90 ? -9.397 -7.875 -4.934 1.00 89.75 90 GLN A C 1
ATOM 718 O O . GLN A 1 90 ? -10.282 -8.263 -4.173 1.00 89.75 90 GLN A O 1
ATOM 723 N N . ALA A 1 91 ? -9.207 -6.592 -5.244 1.00 90.31 91 ALA A N 1
ATOM 724 C CA . ALA A 1 91 ? -10.035 -5.504 -4.730 1.00 90.31 91 ALA A CA 1
ATOM 725 C C . ALA A 1 91 ? -11.436 -5.428 -5.373 1.00 90.31 91 ALA A C 1
ATOM 727 O O . ALA A 1 91 ? -12.345 -4.797 -4.833 1.00 90.31 91 ALA A O 1
ATOM 728 N N . GLN A 1 92 ? -11.664 -6.094 -6.510 1.00 92.44 92 GLN A N 1
ATOM 729 C CA . GLN A 1 92 ? -12.989 -6.122 -7.129 1.00 92.44 92 GLN A CA 1
ATOM 730 C C . GLN A 1 92 ? -14.032 -6.744 -6.185 1.00 92.44 92 GLN A C 1
ATOM 732 O O . GLN A 1 92 ? -13.894 -7.863 -5.672 1.00 92.44 92 GLN A O 1
ATOM 737 N N . GLY A 1 93 ? -15.106 -5.986 -5.954 1.00 88.00 93 GLY A N 1
ATOM 738 C CA . GLY A 1 93 ? -16.200 -6.384 -5.072 1.00 88.00 93 GLY A CA 1
ATOM 739 C C . GLY A 1 93 ? -15.835 -6.434 -3.583 1.00 88.00 93 GLY A C 1
ATOM 740 O O . GLY A 1 93 ? -16.559 -7.072 -2.822 1.00 88.00 93 GLY A O 1
ATOM 741 N N . THR A 1 94 ? -14.722 -5.823 -3.154 1.00 88.75 94 THR A N 1
ATOM 742 C CA . THR A 1 94 ? -14.414 -5.636 -1.720 1.00 88.75 94 THR A CA 1
ATOM 743 C C . THR A 1 94 ? -14.819 -4.259 -1.203 1.00 88.75 94 THR A C 1
ATOM 745 O O . THR A 1 94 ? -14.869 -4.074 0.003 1.00 88.75 94 THR A O 1
ATOM 748 N N . GLY A 1 95 ? -15.105 -3.298 -2.091 1.00 87.62 95 GLY A N 1
ATOM 749 C CA . GLY A 1 95 ? -15.383 -1.905 -1.719 1.00 87.62 95 GLY A CA 1
ATOM 750 C C . GLY A 1 95 ? -14.127 -1.074 -1.430 1.00 87.62 95 GLY A C 1
ATOM 751 O O . GLY A 1 95 ? -14.243 0.069 -0.991 1.00 87.62 95 GLY A O 1
ATOM 752 N N . VAL A 1 96 ? -12.934 -1.626 -1.672 1.00 89.19 96 VAL A N 1
ATOM 753 C CA . VAL A 1 96 ? -11.654 -0.912 -1.558 1.00 89.19 96 VAL A CA 1
ATOM 754 C C . VAL A 1 96 ? -11.178 -0.459 -2.935 1.00 89.19 96 VAL A C 1
ATOM 756 O O . VAL A 1 96 ? -11.225 -1.224 -3.899 1.00 89.19 96 VAL A O 1
ATOM 759 N N . THR A 1 97 ? -10.668 0.767 -3.022 1.00 90.31 97 THR A N 1
ATOM 760 C CA . THR A 1 97 ? -10.067 1.310 -4.247 1.00 90.31 97 THR A CA 1
ATOM 761 C C . THR A 1 97 ? -8.550 1.150 -4.214 1.00 90.31 97 THR A C 1
ATOM 763 O O . THR A 1 97 ? -7.901 1.577 -3.262 1.00 90.31 97 THR A O 1
ATOM 766 N N . VAL A 1 98 ? -7.969 0.559 -5.264 1.00 89.75 98 VAL A N 1
ATOM 767 C CA . VAL A 1 98 ? -6.509 0.420 -5.407 1.00 89.75 98 VAL A CA 1
ATOM 768 C C . VAL A 1 98 ? -5.956 1.528 -6.299 1.00 89.75 98 VAL A C 1
ATOM 770 O O . VAL A 1 98 ? -6.256 1.587 -7.496 1.00 89.75 98 VAL A O 1
ATOM 773 N N . HIS A 1 99 ? -5.090 2.364 -5.732 1.00 89.56 99 HIS A N 1
ATOM 774 C CA . HIS A 1 99 ? -4.368 3.425 -6.431 1.00 89.56 99 HIS A CA 1
ATOM 775 C C . HIS A 1 99 ? -2.943 2.975 -6.735 1.00 89.56 99 HIS A C 1
ATOM 777 O O . HIS A 1 99 ? -2.233 2.518 -5.847 1.00 89.56 99 HIS A O 1
ATOM 783 N N . SER A 1 100 ? -2.495 3.137 -7.979 1.00 88.44 100 SER A N 1
ATOM 784 C CA . SER A 1 100 ? -1.086 2.939 -8.342 1.00 88.44 100 SER A CA 1
ATOM 785 C C . SER A 1 100 ? -0.390 4.295 -8.370 1.00 88.44 100 SER A C 1
ATOM 787 O O . SER A 1 100 ? -0.709 5.141 -9.209 1.00 88.44 100 SER A O 1
ATOM 789 N N . LEU A 1 101 ? 0.553 4.498 -7.450 1.00 88.56 101 LEU A N 1
ATOM 790 C CA . LEU A 1 101 ? 1.384 5.696 -7.339 1.00 88.56 101 LEU A CA 1
ATOM 791 C C . LEU A 1 101 ? 2.865 5.290 -7.379 1.00 88.56 101 LEU A C 1
ATOM 793 O O . LEU A 1 101 ? 3.526 5.299 -6.347 1.00 88.56 101 LEU A O 1
ATOM 797 N N . PRO A 1 102 ? 3.412 4.926 -8.554 1.00 86.06 102 PRO A N 1
ATOM 798 C CA . PRO A 1 102 ? 4.758 4.372 -8.644 1.00 86.06 102 PRO A CA 1
ATOM 799 C C . PRO A 1 102 ? 5.814 5.311 -8.062 1.00 86.06 102 PRO A C 1
ATOM 801 O O . PRO A 1 102 ? 5.839 6.500 -8.399 1.00 86.06 102 PRO A O 1
ATOM 804 N N . LEU A 1 103 ? 6.715 4.775 -7.242 1.00 82.56 103 LEU A N 1
ATOM 805 C CA . LEU A 1 103 ? 7.877 5.506 -6.742 1.00 82.56 103 LEU A CA 1
ATOM 806 C C . LEU A 1 103 ? 9.131 4.995 -7.444 1.00 82.56 103 LEU A C 1
ATOM 808 O O . LEU A 1 103 ? 9.357 3.793 -7.557 1.00 82.56 103 LEU A O 1
ATOM 812 N N . LYS A 1 104 ? 9.957 5.914 -7.943 1.00 77.12 104 LY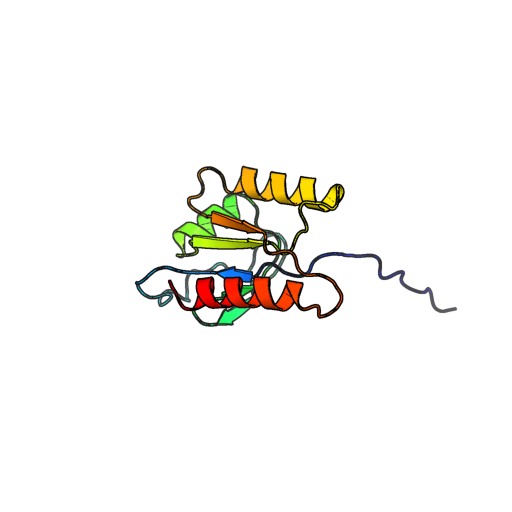S A N 1
ATOM 813 C CA . LYS A 1 104 ? 11.284 5.570 -8.454 1.00 77.12 104 LYS A CA 1
ATOM 814 C C . LYS A 1 104 ? 12.275 5.432 -7.292 1.00 77.12 104 LYS A C 1
ATOM 816 O O . LYS A 1 104 ? 12.161 6.212 -6.347 1.00 77.12 104 LYS A O 1
ATOM 821 N N . PRO A 1 105 ? 13.282 4.542 -7.395 1.00 64.31 105 PRO A N 1
ATOM 822 C CA . PRO A 1 105 ? 14.296 4.344 -6.352 1.00 64.31 105 PRO A CA 1
ATOM 823 C C . PRO A 1 105 ? 15.053 5.624 -5.979 1.00 64.31 105 PRO A C 1
ATOM 825 O O . PRO A 1 105 ? 15.452 5.807 -4.837 1.00 64.31 105 PRO A O 1
ATOM 828 N N . PHE A 1 106 ? 15.222 6.529 -6.944 1.00 62.22 106 PHE A N 1
ATOM 829 C CA . PHE A 1 106 ? 15.862 7.822 -6.744 1.00 62.22 106 PHE A CA 1
ATOM 830 C C . PHE A 1 106 ? 14.808 8.913 -6.589 1.00 62.22 106 PHE A C 1
ATOM 832 O O . PHE A 1 106 ? 13.845 8.965 -7.367 1.00 62.22 106 PHE A O 1
ATOM 839 N N . VAL A 1 107 ? 15.012 9.798 -5.607 1.00 59.31 107 VAL A N 1
ATOM 840 C CA . VAL A 1 107 ? 14.198 11.003 -5.421 1.00 59.31 107 VAL A CA 1
ATOM 841 C C . VAL A 1 107 ? 14.264 11.806 -6.716 1.00 59.31 107 VAL A C 1
ATOM 843 O O . VAL A 1 107 ? 15.290 12.366 -7.081 1.00 59.31 107 VAL A O 1
ATOM 846 N N . SER A 1 108 ? 13.166 11.790 -7.461 1.00 61.47 108 SER A N 1
ATOM 847 C CA . SER A 1 108 ? 13.019 12.513 -8.719 1.00 61.47 108 SER A CA 1
ATOM 848 C C . SER A 1 108 ? 11.783 13.393 -8.632 1.00 61.47 108 SER A C 1
ATOM 850 O O . SER A 1 108 ? 10.842 13.059 -7.912 1.00 61.47 108 SER A O 1
ATOM 852 N N . ASN A 1 109 ? 11.718 14.460 -9.430 1.00 63.53 109 ASN A N 1
ATOM 853 C CA . ASN A 1 109 ? 10.548 15.351 -9.484 1.00 63.53 109 ASN A CA 1
ATOM 854 C C . ASN A 1 109 ? 9.231 14.596 -9.778 1.00 63.53 109 ASN A C 1
ATOM 856 O O . ASN A 1 109 ? 8.145 15.042 -9.411 1.00 63.53 109 ASN A O 1
ATOM 860 N N . LYS A 1 110 ? 9.315 13.415 -10.413 1.00 64.75 110 LYS A N 1
ATOM 861 C CA . LYS A 1 110 ? 8.165 12.527 -10.642 1.00 64.75 110 LYS A CA 1
ATOM 862 C C . LYS A 1 110 ? 7.654 11.873 -9.351 1.00 64.75 110 LYS A C 1
ATOM 864 O O . LYS A 1 110 ? 6.442 11.724 -9.215 1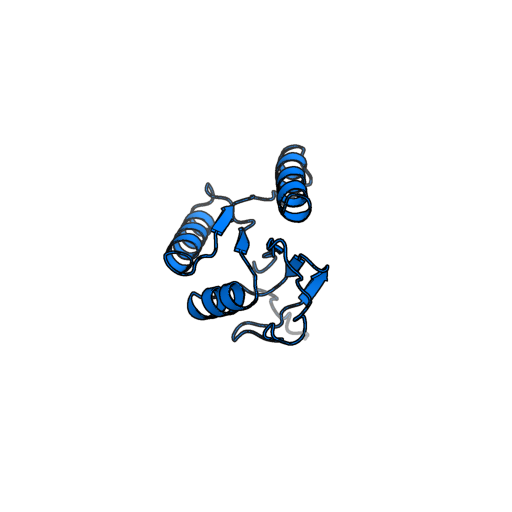.00 64.75 110 LYS A O 1
ATOM 869 N N . ASN A 1 111 ? 8.533 11.544 -8.400 1.00 74.94 111 ASN A N 1
ATOM 870 C CA . ASN A 1 111 ? 8.129 11.050 -7.080 1.00 74.94 111 ASN A CA 1
ATOM 871 C C . ASN A 1 111 ? 7.383 12.144 -6.314 1.00 74.94 111 ASN A C 1
ATOM 873 O O . ASN A 1 111 ? 6.325 11.862 -5.766 1.00 74.94 111 ASN A O 1
ATOM 877 N N . THR A 1 112 ? 7.857 13.395 -6.362 1.00 78.69 112 THR A N 1
ATOM 878 C CA . THR A 1 112 ? 7.202 14.541 -5.705 1.00 78.69 112 THR A CA 1
ATOM 879 C C . THR A 1 112 ? 5.740 14.679 -6.131 1.00 78.69 112 THR A C 1
ATOM 881 O O . THR A 1 112 ? 4.862 14.851 -5.293 1.00 78.69 112 THR A O 1
ATOM 884 N N . LYS A 1 113 ? 5.438 14.500 -7.424 1.00 84.56 113 LYS A N 1
ATOM 885 C CA . LYS A 1 113 ? 4.053 14.523 -7.923 1.00 84.56 113 LYS A CA 1
ATOM 886 C C . LYS A 1 113 ? 3.183 13.416 -7.314 1.00 84.56 113 LYS A C 1
ATOM 888 O O . LYS A 1 113 ? 2.038 13.676 -6.951 1.00 84.56 113 LYS A O 1
ATOM 893 N N . ASN A 1 114 ? 3.695 12.190 -7.226 1.00 85.00 114 ASN A N 1
ATOM 894 C CA . ASN A 1 114 ? 2.944 11.056 -6.678 1.00 85.00 114 ASN A CA 1
ATOM 895 C C . ASN A 1 114 ? 2.802 11.140 -5.153 1.00 85.00 114 ASN A C 1
ATOM 897 O O . ASN A 1 114 ? 1.743 10.803 -4.632 1.00 85.00 114 ASN A O 1
ATOM 901 N N . LEU A 1 115 ? 3.810 11.665 -4.458 1.00 83.56 115 LEU A N 1
ATOM 902 C CA . LEU A 1 115 ? 3.745 11.954 -3.026 1.00 83.56 115 LEU A CA 1
ATOM 903 C C . LEU A 1 115 ? 2.741 13.070 -2.718 1.00 83.56 115 LEU A C 1
ATOM 905 O O . LEU A 1 115 ? 1.975 12.942 -1.771 1.00 83.56 115 LEU A O 1
ATOM 909 N N . ASN A 1 116 ? 2.655 14.109 -3.553 1.00 85.38 116 ASN A N 1
ATOM 910 C CA . ASN A 1 116 ? 1.627 15.142 -3.400 1.00 85.38 116 ASN A CA 1
ATOM 911 C C . ASN A 1 116 ? 0.219 14.564 -3.584 1.00 85.38 116 ASN A C 1
ATOM 913 O O . ASN A 1 116 ? -0.666 14.858 -2.791 1.00 85.38 116 ASN A O 1
ATOM 917 N N . LYS A 1 117 ? 0.015 13.686 -4.578 1.00 85.25 117 LYS A N 1
ATOM 918 C CA . LYS A 1 117 ? -1.262 12.967 -4.737 1.00 85.25 117 LYS A CA 1
ATOM 919 C C . LYS A 1 117 ? -1.592 12.110 -3.519 1.00 85.25 117 LYS A C 1
ATOM 921 O O . LYS A 1 117 ? -2.738 12.101 -3.086 1.00 85.25 117 LYS A O 1
ATOM 926 N N . LEU A 1 118 ? -0.599 11.407 -2.974 1.00 85.00 118 LEU A N 1
ATOM 927 C CA . LEU A 1 118 ? -0.758 10.633 -1.749 1.00 85.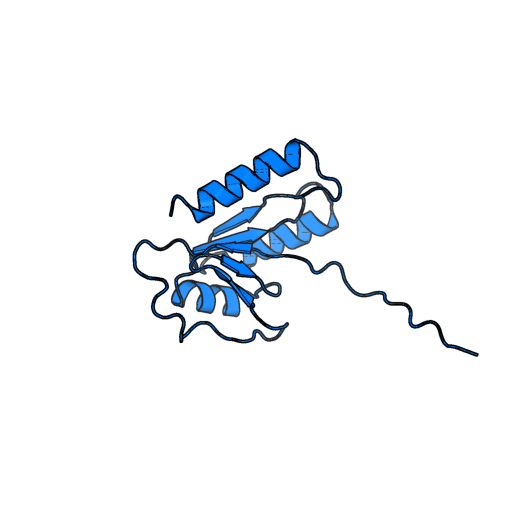00 118 LEU A CA 1
ATOM 928 C C . LEU A 1 118 ? -1.181 11.539 -0.586 1.00 85.00 118 LEU A C 1
ATOM 930 O O . LEU A 1 118 ? -2.146 11.223 0.095 1.00 85.00 118 LEU A O 1
ATOM 934 N N . ALA A 1 119 ? -0.518 12.682 -0.402 1.00 84.25 119 ALA A N 1
ATOM 935 C CA . ALA A 1 119 ? -0.865 13.655 0.630 1.00 84.25 119 ALA A CA 1
ATOM 936 C C . ALA A 1 119 ? -2.294 14.195 0.461 1.00 84.25 119 ALA A C 1
ATOM 938 O O . ALA A 1 119 ? -3.017 14.324 1.443 1.00 84.25 119 ALA A O 1
ATOM 939 N N . THR A 1 120 ? -2.740 14.450 -0.772 1.00 85.62 120 THR A N 1
ATOM 940 C CA . THR A 1 120 ? -4.134 14.831 -1.043 1.00 85.62 120 THR A CA 1
ATOM 941 C C . THR A 1 120 ? -5.116 13.717 -0.683 1.00 85.62 120 THR A C 1
ATOM 943 O O . THR A 1 120 ? -6.168 14.015 -0.135 1.00 85.62 120 THR A O 1
ATOM 946 N N . LEU A 1 121 ? -4.783 12.447 -0.939 1.00 82.56 121 LEU A N 1
ATOM 947 C CA . LEU A 1 121 ? -5.627 11.317 -0.530 1.00 82.56 121 LEU A CA 1
ATOM 948 C C . LEU A 1 121 ? -5.711 11.172 0.998 1.00 82.56 121 LEU A C 1
ATOM 950 O O . LEU A 1 121 ? -6.743 10.748 1.501 1.00 82.56 121 LEU A O 1
ATOM 954 N N . VAL A 1 122 ? -4.646 11.523 1.727 1.00 79.81 122 VAL A N 1
ATOM 955 C CA . VAL A 1 122 ? -4.640 11.527 3.202 1.00 79.81 122 VAL A CA 1
ATOM 956 C C . VAL A 1 122 ? -5.490 12.676 3.746 1.00 79.81 122 VAL A C 1
ATOM 958 O O . VAL A 1 122 ? -6.333 12.465 4.606 1.00 79.81 122 VAL A O 1
ATOM 961 N N . ASN A 1 123 ? -5.272 13.889 3.233 1.00 75.19 123 ASN A N 1
ATOM 962 C CA . ASN A 1 123 ? -5.823 15.119 3.808 1.00 75.19 123 ASN A CA 1
ATOM 963 C C . ASN A 1 123 ? -7.220 15.488 3.282 1.00 75.19 123 ASN A C 1
ATOM 965 O O . ASN A 1 123 ? -7.900 16.304 3.893 1.00 75.19 123 ASN A O 1
ATOM 969 N N . GLY A 1 124 ? -7.612 14.973 2.115 1.00 61.03 124 GLY A N 1
ATOM 970 C CA . GLY A 1 124 ? -8.851 15.330 1.418 1.00 61.03 124 GLY A CA 1
ATOM 971 C C . GLY A 1 124 ? -10.004 14.347 1.618 1.00 61.03 124 GLY A C 1
ATOM 972 O O . GLY A 1 124 ? -10.946 14.384 0.826 1.00 61.03 124 GLY A O 1
ATOM 973 N N . GLY A 1 125 ? -9.913 13.448 2.601 1.00 48.88 125 GLY A N 1
ATOM 974 C CA . GLY A 1 125 ? -10.914 12.417 2.876 1.00 48.88 125 GLY A CA 1
ATOM 975 C C . GLY A 1 125 ? -11.291 12.300 4.341 1.00 48.88 125 GLY A C 1
ATOM 976 O O . GLY A 1 125 ? -10.540 12.821 5.195 1.00 48.88 125 GLY A O 1
#